Protein AF-A0A7Y4WFX5-F1 (afdb_monomer_lite)

Foldseek 3Di:
DFDWDKVVLLVVLCVFQPPPWDWDDDPFAIWIDHPNDIDTQHGCADPNPDPIHIGGLVSVVVVCVRVVGDPVRSVVRDDSD

Radius of gyration: 11.7 Å; chains: 1; bounding box: 28×26×27 Å

Sequence (81 aa):
MPRVVRLNDVWQMLDVCLPGHERIKKLHRWNVKHGGRVYHEVPLGRHGMRTDPEIEAGHIRGLVRFFKIDVSCYAKFINLH

pLDDT: mean 87.15, std 11.07, range [51.22, 96.5]

Structure (mmCIF, N/CA/C/O backbone):
data_AF-A0A7Y4WFX5-F1
#
_entry.id   AF-A0A7Y4WFX5-F1
#
loop_
_atom_site.group_PDB
_atom_site.id
_atom_site.type_symbol
_atom_site.label_atom_id
_atom_site.label_alt_id
_atom_site.label_comp_id
_atom_site.label_asym_id
_atom_site.label_entity_id
_atom_site.label_seq_id
_atom_site.pdbx_PDB_ins_code
_atom_site.Cartn_x
_atom_site.Cartn_y
_atom_site.Cartn_z
_atom_site.occupancy
_atom_site.B_iso_or_equiv
_atom_site.auth_seq_id
_atom_site.auth_comp_id
_atom_site.auth_asym_id
_atom_site.auth_atom_id
_atom_site.pdbx_PDB_model_num
ATOM 1 N N . MET A 1 1 ? 19.287 -14.564 2.286 1.00 51.22 1 MET A N 1
ATOM 2 C CA . MET A 1 1 ? 18.806 -13.827 1.097 1.00 51.22 1 MET A CA 1
ATOM 3 C C . MET A 1 1 ? 17.693 -12.891 1.543 1.00 51.22 1 MET A C 1
ATOM 5 O O . MET A 1 1 ? 16.855 -13.353 2.315 1.00 51.22 1 MET A O 1
ATOM 9 N N . PRO A 1 2 ? 17.695 -11.604 1.159 1.00 61.94 2 PRO A N 1
ATOM 10 C CA . PRO A 1 2 ? 16.574 -10.721 1.465 1.00 61.94 2 PRO A CA 1
ATOM 11 C C . PRO A 1 2 ? 15.308 -11.299 0.826 1.00 61.94 2 PRO A C 1
ATOM 13 O O . PRO A 1 2 ? 15.309 -11.644 -0.354 1.00 61.94 2 PRO A O 1
ATOM 16 N N . ARG A 1 3 ? 14.249 -11.471 1.622 1.00 82.62 3 ARG A N 1
ATOM 17 C CA . ARG A 1 3 ? 12.957 -11.905 1.090 1.00 82.62 3 ARG A CA 1
ATOM 18 C C . ARG A 1 3 ? 12.298 -10.739 0.380 1.00 82.62 3 ARG A C 1
ATOM 20 O O . ARG A 1 3 ? 12.291 -9.627 0.911 1.00 82.62 3 ARG A O 1
ATOM 27 N N . VAL A 1 4 ? 11.743 -11.014 -0.789 1.00 87.88 4 VAL A N 1
ATOM 28 C CA . VAL A 1 4 ? 11.048 -10.029 -1.609 1.00 87.88 4 VAL A CA 1
ATOM 29 C C . VAL A 1 4 ? 9.570 -10.375 -1.732 1.00 87.88 4 VAL A C 1
ATOM 31 O O . VAL A 1 4 ? 9.191 -11.539 -1.639 1.00 87.88 4 VAL A O 1
ATOM 34 N N . VAL A 1 5 ? 8.744 -9.353 -1.915 1.00 89.69 5 VAL A N 1
ATOM 35 C CA . VAL A 1 5 ? 7.304 -9.454 -2.170 1.00 89.69 5 VAL A CA 1
ATOM 36 C C . VAL A 1 5 ? 6.956 -8.577 -3.363 1.00 89.69 5 VAL A C 1
ATOM 38 O O . VAL A 1 5 ? 7.581 -7.533 -3.561 1.00 89.69 5 VAL A O 1
ATOM 41 N N . ARG A 1 6 ? 5.980 -8.984 -4.174 1.00 89.69 6 ARG A N 1
ATOM 42 C CA . ARG A 1 6 ? 5.552 -8.173 -5.315 1.00 89.69 6 ARG A CA 1
ATOM 43 C C . ARG A 1 6 ? 4.774 -6.964 -4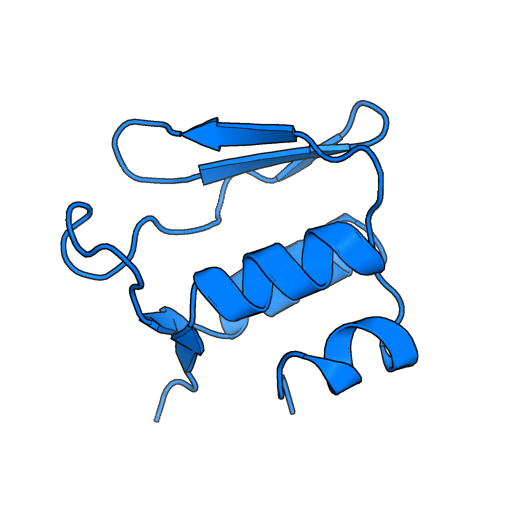.828 1.00 89.69 6 ARG A C 1
ATOM 45 O O . ARG A 1 6 ? 3.975 -7.057 -3.895 1.00 89.69 6 ARG A O 1
ATOM 52 N N . LEU A 1 7 ? 5.008 -5.817 -5.454 1.00 89.62 7 LEU A N 1
ATOM 53 C CA . LEU A 1 7 ? 4.324 -4.581 -5.097 1.00 89.62 7 LEU A CA 1
ATOM 54 C C . LEU A 1 7 ? 2.805 -4.708 -5.277 1.00 89.62 7 LEU A C 1
ATOM 56 O O . LEU A 1 7 ? 2.051 -4.164 -4.473 1.00 89.62 7 LEU A O 1
ATOM 60 N N . ASN A 1 8 ? 2.350 -5.450 -6.288 1.00 90.44 8 ASN A N 1
ATOM 61 C CA . ASN A 1 8 ? 0.928 -5.691 -6.494 1.00 90.44 8 ASN A CA 1
ATOM 62 C C . ASN A 1 8 ? 0.290 -6.487 -5.341 1.00 90.44 8 ASN A C 1
ATOM 64 O O . ASN A 1 8 ? -0.804 -6.140 -4.901 1.00 90.44 8 ASN A O 1
ATOM 68 N N . ASP A 1 9 ? 0.989 -7.479 -4.782 1.00 92.56 9 ASP A N 1
ATOM 69 C CA . ASP A 1 9 ? 0.499 -8.242 -3.622 1.00 92.56 9 ASP A CA 1
ATOM 70 C C . ASP A 1 9 ? 0.377 -7.339 -2.382 1.00 92.56 9 ASP A C 1
ATOM 72 O O . ASP A 1 9 ? -0.571 -7.444 -1.603 1.00 92.56 9 ASP A O 1
ATOM 76 N N . VAL A 1 10 ? 1.305 -6.388 -2.220 1.00 92.25 10 VAL A N 1
ATOM 77 C CA . VAL A 1 10 ? 1.244 -5.364 -1.163 1.00 92.25 10 VAL A CA 1
ATOM 78 C C . VAL A 1 10 ? 0.026 -4.456 -1.346 1.00 92.25 10 VAL A C 1
ATOM 80 O O . VAL A 1 10 ? -0.633 -4.102 -0.370 1.00 92.25 10 VAL A O 1
ATOM 83 N N . TRP A 1 11 ? -0.295 -4.082 -2.582 1.00 93.25 11 TRP A N 1
ATOM 84 C CA . TRP A 1 11 ? -1.476 -3.281 -2.893 1.00 93.25 11 TRP A CA 1
ATOM 85 C C . TRP A 1 11 ? -2.778 -4.018 -2.621 1.00 93.25 11 TRP A C 1
ATOM 87 O O . TRP A 1 11 ? -3.623 -3.480 -1.909 1.00 93.25 11 TRP A O 1
ATOM 97 N N . GLN A 1 12 ? -2.902 -5.261 -3.080 1.00 94.12 12 GLN A N 1
ATOM 98 C CA . GLN A 1 12 ? -4.062 -6.096 -2.771 1.00 94.12 12 GLN A CA 1
ATOM 99 C C . GLN A 1 12 ? -4.240 -6.277 -1.259 1.00 94.12 12 GLN A C 1
ATOM 101 O O . GLN A 1 12 ? -5.347 -6.136 -0.739 1.00 94.12 12 GLN A O 1
ATOM 106 N N . MET A 1 13 ? -3.140 -6.508 -0.538 1.00 95.12 13 MET A N 1
ATOM 107 C CA . MET A 1 13 ? -3.145 -6.573 0.920 1.00 95.12 13 MET A CA 1
ATOM 108 C C . MET A 1 13 ? -3.675 -5.282 1.547 1.00 95.12 13 MET A C 1
ATOM 110 O O . MET A 1 13 ? -4.512 -5.345 2.442 1.00 95.12 13 MET A O 1
ATOM 114 N N . LEU A 1 14 ? -3.236 -4.109 1.081 1.00 95.00 14 LEU A N 1
ATOM 115 C CA . LEU A 1 14 ? -3.693 -2.834 1.635 1.00 95.00 14 LEU A CA 1
ATOM 116 C C . LEU A 1 14 ? -5.144 -2.508 1.286 1.00 95.00 14 LEU A C 1
ATOM 118 O O . LEU A 1 14 ? -5.834 -1.926 2.119 1.00 95.00 14 LEU A O 1
ATOM 122 N N . ASP A 1 15 ? -5.623 -2.894 0.104 1.00 95.50 15 ASP A N 1
ATOM 123 C CA . ASP A 1 15 ? -7.030 -2.710 -0.276 1.00 95.50 15 ASP A CA 1
ATOM 124 C C . ASP A 1 15 ? -7.977 -3.456 0.666 1.00 95.50 15 ASP A C 1
ATOM 126 O O . ASP A 1 15 ? -9.049 -2.949 0.993 1.00 95.50 15 ASP A O 1
ATOM 130 N N . VAL A 1 16 ? -7.558 -4.626 1.152 1.00 95.62 16 VAL A N 1
ATOM 131 C CA . VAL A 1 16 ? -8.362 -5.451 2.061 1.00 95.62 16 VAL A CA 1
ATOM 132 C C . VAL A 1 16 ? -8.114 -5.104 3.529 1.00 95.62 16 VAL A C 1
ATOM 134 O O . VAL A 1 16 ? -9.058 -4.952 4.300 1.00 95.62 16 VAL A O 1
ATOM 137 N N . CYS A 1 17 ? -6.851 -4.984 3.936 1.00 94.81 17 CYS A N 1
ATOM 138 C CA . CYS A 1 17 ? -6.466 -4.868 5.342 1.00 94.81 17 CYS A CA 1
ATOM 139 C C . CYS A 1 17 ? -6.363 -3.424 5.850 1.00 94.81 17 CYS A C 1
ATOM 141 O O . CYS A 1 17 ? -6.303 -3.209 7.060 1.00 94.81 17 CYS A O 1
ATOM 143 N N . LEU A 1 18 ? -6.322 -2.435 4.954 1.00 95.00 18 LEU A N 1
ATOM 144 C CA . LEU A 1 18 ? -6.266 -1.013 5.292 1.00 95.00 18 LEU A CA 1
ATOM 145 C C . LEU A 1 18 ? -7.214 -0.205 4.380 1.00 95.00 18 LEU A C 1
ATOM 147 O O . LEU A 1 18 ? -6.762 0.638 3.594 1.00 95.00 18 LEU A O 1
ATOM 151 N N . PRO A 1 19 ? -8.536 -0.457 4.440 1.00 94.62 19 PRO A N 1
ATOM 152 C CA . PRO A 1 19 ? -9.494 0.191 3.553 1.00 94.62 19 PRO A CA 1
ATOM 153 C C . PRO A 1 19 ? -9.502 1.712 3.758 1.00 94.62 19 PRO A C 1
ATOM 155 O O . PRO A 1 19 ? -9.439 2.212 4.885 1.00 94.62 19 PRO A O 1
ATOM 158 N N . GLY A 1 20 ? -9.569 2.450 2.647 1.00 93.50 20 GLY A N 1
ATOM 159 C CA . GLY A 1 20 ? 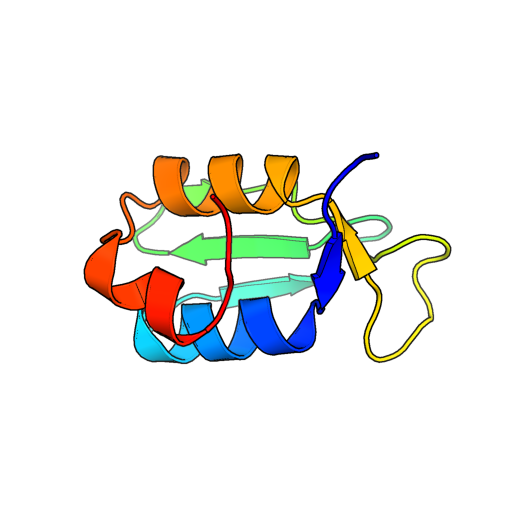-9.512 3.916 2.635 1.00 93.50 20 GLY A CA 1
ATOM 160 C C . GLY A 1 20 ? -8.098 4.503 2.680 1.00 93.50 20 GLY A C 1
ATOM 161 O O . GLY A 1 20 ? -7.941 5.687 2.969 1.00 93.50 20 GLY A O 1
ATOM 162 N N . HIS A 1 21 ? -7.058 3.698 2.437 1.00 95.44 21 HIS A N 1
ATOM 163 C CA . HIS A 1 21 ? -5.701 4.219 2.296 1.00 95.44 21 HIS A CA 1
ATOM 164 C C . HIS A 1 21 ? -5.512 4.928 0.948 1.00 95.44 21 HIS A C 1
ATOM 166 O O . HIS A 1 21 ? -6.082 4.542 -0.070 1.00 95.44 21 HIS A O 1
ATOM 172 N N . GLU A 1 22 ? -4.647 5.936 0.923 1.00 95.19 22 GLU A N 1
ATOM 173 C CA . GLU A 1 22 ? -4.227 6.606 -0.307 1.00 95.19 22 GLU A CA 1
ATOM 174 C C . GLU A 1 22 ? -2.805 6.191 -0.681 1.00 95.19 22 GLU A C 1
ATOM 176 O O . GLU A 1 22 ? -1.916 6.131 0.175 1.00 95.19 22 GLU A O 1
ATOM 181 N N . ARG A 1 23 ? -2.565 5.977 -1.979 1.00 93.44 23 ARG A N 1
ATOM 182 C CA . ARG A 1 23 ? -1.242 5.682 -2.547 1.00 93.44 23 ARG A CA 1
ATOM 183 C C . ARG A 1 23 ? -0.762 6.880 -3.346 1.00 93.44 23 ARG A C 1
ATOM 185 O O . ARG A 1 23 ? -1.339 7.227 -4.371 1.00 93.44 23 ARG A O 1
ATOM 192 N N . ILE A 1 24 ? 0.322 7.504 -2.907 1.00 92.44 24 ILE A N 1
ATOM 193 C CA . ILE A 1 24 ? 0.860 8.701 -3.551 1.00 92.44 24 ILE A CA 1
ATOM 194 C C . ILE A 1 24 ? 2.230 8.377 -4.125 1.00 92.44 24 ILE A C 1
ATOM 196 O O . ILE A 1 24 ? 3.202 8.206 -3.384 1.00 92.44 24 ILE A O 1
ATOM 200 N N . LYS A 1 25 ? 2.319 8.344 -5.455 1.00 89.69 25 LYS A N 1
ATOM 201 C CA . LYS A 1 25 ? 3.589 8.172 -6.161 1.00 89.69 25 LYS A CA 1
ATOM 202 C C . LYS A 1 25 ? 4.457 9.419 -5.979 1.00 89.69 25 LYS A C 1
ATOM 204 O O . LYS A 1 25 ? 4.013 10.542 -6.218 1.00 89.69 25 LYS A O 1
ATOM 209 N N . LYS A 1 26 ? 5.702 9.229 -5.551 1.00 88.38 26 LYS A N 1
ATOM 210 C CA . LYS A 1 26 ? 6.766 10.244 -5.527 1.00 88.38 26 LYS A CA 1
ATOM 211 C C . LYS A 1 26 ? 7.889 9.819 -6.474 1.00 88.38 26 LYS A C 1
ATOM 213 O O . LYS A 1 26 ? 7.824 8.753 -7.073 1.00 88.38 26 LYS A O 1
ATOM 218 N N . LEU A 1 27 ? 8.921 10.653 -6.602 1.00 83.31 27 LEU A N 1
ATOM 219 C CA . LEU A 1 27 ? 10.017 10.449 -7.557 1.00 83.31 27 LEU A CA 1
ATOM 220 C C . LEU A 1 27 ? 10.724 9.086 -7.404 1.00 83.31 27 LEU A C 1
ATOM 222 O O . LEU A 1 27 ? 11.041 8.448 -8.401 1.00 83.31 27 LEU A O 1
ATOM 226 N N . HIS A 1 28 ? 10.930 8.622 -6.165 1.00 83.00 28 HIS A N 1
ATOM 227 C CA . HIS A 1 28 ? 11.679 7.387 -5.871 1.00 83.00 28 HIS A CA 1
ATOM 228 C C . HIS A 1 28 ? 10.944 6.393 -4.959 1.00 83.00 28 HIS A C 1
ATOM 230 O O . HIS A 1 28 ? 11.475 5.332 -4.639 1.00 83.00 28 HIS A O 1
ATOM 236 N N . ARG A 1 29 ? 9.726 6.724 -4.517 1.00 88.25 29 ARG A N 1
ATOM 237 C CA . ARG A 1 29 ? 8.977 5.937 -3.527 1.00 88.25 29 ARG A CA 1
ATOM 238 C C . ARG A 1 29 ? 7.473 6.143 -3.647 1.00 88.25 29 ARG A C 1
ATOM 240 O O . ARG A 1 29 ? 7.021 7.100 -4.275 1.00 88.25 29 ARG A O 1
ATOM 247 N N . TRP A 1 30 ? 6.718 5.286 -2.987 1.00 91.31 30 TR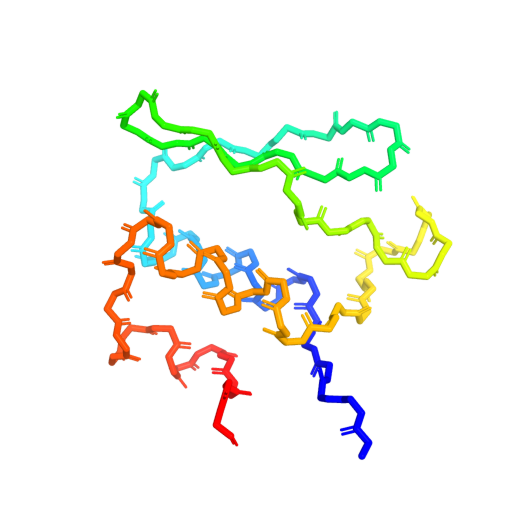P A N 1
ATOM 248 C CA . TRP A 1 30 ? 5.312 5.475 -2.678 1.00 91.31 30 TRP A CA 1
ATOM 249 C C . TRP A 1 30 ? 5.164 5.977 -1.244 1.00 91.31 30 TRP A C 1
ATOM 251 O O . TRP A 1 30 ? 5.789 5.459 -0.318 1.00 91.31 30 TRP A O 1
ATOM 261 N N . ASN A 1 31 ? 4.304 6.974 -1.061 1.00 93.94 31 ASN A N 1
ATOM 262 C CA . ASN A 1 31 ? 3.772 7.301 0.251 1.00 93.94 31 ASN A CA 1
ATOM 263 C C . ASN A 1 31 ? 2.407 6.628 0.399 1.00 93.94 31 ASN A C 1
ATOM 265 O O . ASN A 1 31 ? 1.577 6.730 -0.505 1.00 93.94 31 ASN A O 1
ATOM 269 N N . VAL A 1 32 ? 2.160 6.010 1.549 1.00 95.38 32 VAL A N 1
ATOM 270 C CA . VAL A 1 32 ? 0.841 5.478 1.911 1.00 95.38 32 VAL A CA 1
ATOM 271 C C . VAL A 1 32 ? 0.261 6.360 3.006 1.00 95.38 32 VAL A C 1
ATOM 273 O O . VAL A 1 32 ? 0.947 6.613 3.996 1.00 95.38 32 VAL A O 1
ATOM 276 N N . LYS A 1 33 ? -0.963 6.863 2.830 1.00 96.50 33 LYS A N 1
ATOM 277 C CA . LYS A 1 33 ? -1.678 7.634 3.859 1.00 96.50 33 LYS A CA 1
ATOM 278 C C . LYS A 1 33 ? -2.892 6.870 4.355 1.00 96.50 33 LYS A C 1
ATOM 280 O O . LYS A 1 33 ? -3.602 6.284 3.550 1.00 96.50 33 LYS A O 1
ATOM 285 N N . HIS A 1 34 ? -3.160 6.929 5.654 1.00 95.75 34 HIS A N 1
ATOM 286 C CA . HIS A 1 34 ? -4.395 6.414 6.248 1.00 95.75 34 HIS A CA 1
ATOM 287 C C . HIS A 1 34 ? -4.623 7.059 7.616 1.00 95.75 34 HIS A C 1
ATOM 289 O O . HIS A 1 34 ? -3.673 7.202 8.387 1.00 95.75 34 HIS A O 1
ATOM 295 N N . GLY A 1 35 ? -5.854 7.493 7.906 1.00 91.31 35 GLY A N 1
ATOM 296 C CA . GLY A 1 35 ? -6.224 8.036 9.222 1.00 91.31 35 GLY A CA 1
ATOM 297 C C . GLY A 1 35 ? -5.325 9.180 9.718 1.00 91.31 35 GLY A C 1
ATOM 298 O O . GLY A 1 35 ? -4.933 9.193 10.881 1.00 91.31 35 GLY A O 1
ATOM 299 N N . GLY A 1 36 ? -4.912 10.093 8.830 1.00 92.94 36 GLY A N 1
ATOM 300 C CA . GLY A 1 36 ? -4.021 11.217 9.165 1.00 92.94 36 GLY A CA 1
ATOM 301 C C . GLY A 1 36 ? -2.539 10.854 9.346 1.00 92.94 36 GLY A C 1
ATOM 302 O O . GLY A 1 36 ? -1.722 11.734 9.609 1.00 92.94 36 GLY A O 1
ATOM 303 N N . ARG A 1 37 ? -2.159 9.582 9.176 1.00 94.94 37 ARG A N 1
ATOM 304 C CA . ARG A 1 37 ? -0.774 9.098 9.280 1.00 94.94 37 ARG A CA 1
ATOM 305 C C . ARG A 1 37 ? -0.216 8.798 7.893 1.00 94.94 37 ARG A C 1
ATOM 307 O O . ARG A 1 37 ? -0.952 8.368 7.007 1.00 94.94 37 ARG A O 1
ATOM 314 N N . VAL A 1 38 ? 1.088 9.010 7.705 1.00 95.25 38 VAL A N 1
ATOM 315 C CA . VAL A 1 38 ? 1.759 8.798 6.414 1.00 95.25 38 VAL A CA 1
ATOM 316 C C . VAL A 1 38 ? 3.008 7.944 6.590 1.00 95.25 38 VAL A C 1
ATOM 318 O O . VAL A 1 38 ? 3.877 8.272 7.392 1.00 95.25 38 VAL A O 1
ATOM 321 N N . TYR A 1 39 ? 3.105 6.869 5.813 1.00 94.19 39 TYR A N 1
ATOM 322 C CA . TYR A 1 39 ? 4.305 6.049 5.696 1.00 94.19 39 TYR A CA 1
ATOM 323 C C . TYR A 1 39 ? 5.049 6.413 4.407 1.00 94.19 39 TYR A C 1
ATOM 325 O O . TYR A 1 39 ? 4.444 6.463 3.334 1.00 94.19 39 TYR A O 1
ATOM 333 N N . HIS A 1 40 ? 6.348 6.699 4.508 1.00 90.81 40 HIS A N 1
ATOM 334 C CA . HIS A 1 40 ? 7.133 7.348 3.448 1.00 90.81 40 HIS A CA 1
ATOM 335 C C . HIS A 1 40 ? 8.175 6.446 2.779 1.00 90.81 40 HIS A C 1
ATOM 337 O O . HIS A 1 40 ? 8.989 6.948 2.010 1.00 90.8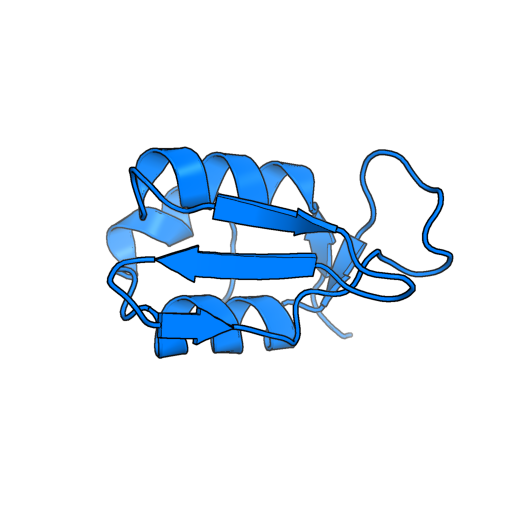1 40 HIS A O 1
ATOM 343 N N . GLU A 1 41 ? 8.199 5.149 3.080 1.00 87.31 41 GLU A N 1
ATOM 344 C CA . GLU A 1 41 ? 9.346 4.290 2.751 1.00 87.31 41 GLU A CA 1
ATOM 345 C C . GLU A 1 41 ? 8.998 3.096 1.856 1.00 87.31 41 GLU A C 1
ATOM 347 O O . GLU A 1 41 ? 9.790 2.162 1.773 1.00 87.31 41 GLU A O 1
ATOM 352 N N . VAL A 1 42 ? 7.845 3.085 1.176 1.00 87.44 42 VAL A N 1
ATOM 353 C CA . VAL A 1 42 ? 7.548 2.004 0.219 1.00 87.44 42 VAL A CA 1
ATOM 354 C C . VAL A 1 42 ? 8.345 2.249 -1.067 1.00 87.44 42 VAL A C 1
ATOM 356 O O . VAL A 1 42 ? 8.103 3.254 -1.739 1.00 87.44 42 VAL A O 1
ATOM 359 N N . PRO A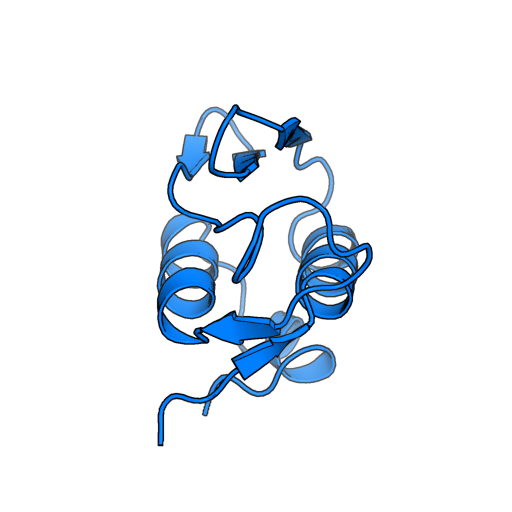 1 43 ? 9.292 1.383 -1.457 1.00 84.75 43 PRO A N 1
ATOM 360 C CA . PRO A 1 43 ? 10.105 1.611 -2.649 1.00 84.75 43 PRO A CA 1
ATOM 361 C C . PRO A 1 43 ? 9.284 1.496 -3.943 1.00 84.75 43 PRO A C 1
ATOM 363 O O . PRO A 1 43 ? 8.297 0.768 -4.007 1.00 84.75 43 PRO A O 1
ATOM 366 N N . LEU A 1 44 ? 9.728 2.165 -5.014 1.00 77.81 44 LEU A N 1
ATOM 367 C CA . LEU A 1 44 ? 9.200 1.951 -6.375 1.00 77.81 44 LEU A CA 1
ATOM 368 C C . LEU A 1 44 ? 9.759 0.681 -7.050 1.00 77.81 44 LEU A C 1
ATOM 370 O O . LEU A 1 44 ? 9.472 0.458 -8.221 1.00 77.81 44 LEU A O 1
ATOM 374 N N . GLY A 1 45 ? 10.591 -0.107 -6.357 1.00 69.81 45 GLY A N 1
ATOM 375 C CA . GLY A 1 45 ? 11.334 -1.233 -6.929 1.00 69.81 45 GLY A CA 1
ATOM 376 C C . GLY A 1 45 ? 12.734 -0.895 -7.444 1.00 69.81 45 GLY A C 1
ATOM 377 O O . GLY A 1 45 ? 13.068 0.272 -7.663 1.00 69.81 45 GLY A O 1
ATOM 378 N N . ARG A 1 46 ? 13.564 -1.929 -7.673 1.00 59.34 46 ARG A N 1
ATOM 379 C CA . ARG A 1 46 ? 14.846 -1.807 -8.399 1.00 59.34 46 ARG A CA 1
ATOM 380 C C . ARG A 1 46 ? 14.550 -1.284 -9.812 1.00 59.34 46 ARG A C 1
ATOM 382 O O . ARG A 1 46 ? 14.046 -2.032 -10.643 1.00 59.34 46 ARG A O 1
ATOM 389 N N . HIS A 1 47 ? 14.873 -0.013 -10.057 1.00 62.03 47 HIS A N 1
ATOM 390 C CA . HIS A 1 47 ? 14.513 0.777 -11.245 1.00 62.03 47 HIS A CA 1
ATOM 391 C C . HIS A 1 47 ? 13.004 1.063 -11.335 1.00 62.03 47 HIS A C 1
ATOM 393 O O . HIS A 1 47 ? 12.230 0.249 -11.833 1.00 62.03 47 HIS A O 1
ATOM 399 N N . GLY A 1 48 ? 12.602 2.249 -10.860 1.00 53.69 48 GLY A N 1
ATOM 400 C CA . GLY A 1 48 ? 11.218 2.699 -10.621 1.00 53.69 48 GLY A CA 1
ATOM 401 C C . GLY A 1 48 ? 10.275 2.834 -11.829 1.00 53.69 48 GLY A C 1
ATOM 402 O O . GLY A 1 48 ? 9.383 3.682 -11.806 1.00 53.69 48 GLY A O 1
ATOM 403 N N . MET A 1 49 ? 10.457 2.020 -12.871 1.00 54.25 49 MET A N 1
ATOM 404 C CA . MET A 1 49 ? 9.596 1.930 -14.053 1.00 54.25 49 MET A CA 1
ATOM 405 C C . MET A 1 49 ? 9.026 0.526 -14.319 1.00 54.25 49 MET A C 1
ATOM 407 O O . MET A 1 49 ? 8.272 0.365 -15.274 1.00 54.25 49 MET A O 1
ATOM 411 N N . ARG A 1 50 ? 9.348 -0.500 -13.516 1.00 64.06 50 ARG A N 1
ATOM 412 C CA . ARG A 1 50 ? 8.698 -1.816 -13.666 1.00 64.06 50 ARG A CA 1
ATOM 413 C C . ARG A 1 50 ? 7.264 -1.778 -13.133 1.00 64.06 50 ARG A C 1
ATOM 415 O O . ARG A 1 50 ? 6.996 -1.145 -12.117 1.00 64.06 50 ARG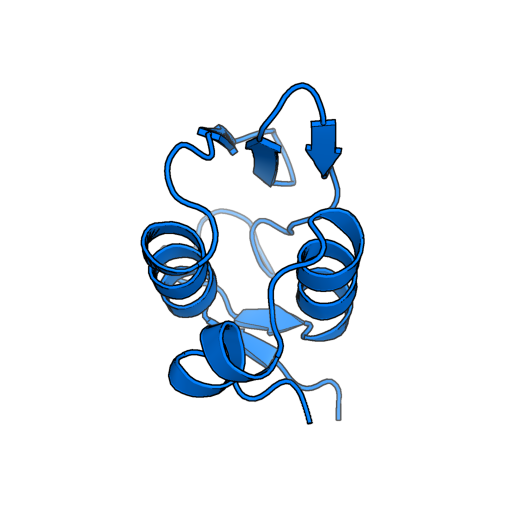 A O 1
ATOM 422 N N . THR A 1 51 ? 6.361 -2.460 -13.830 1.00 67.25 51 THR A N 1
ATOM 423 C CA . THR A 1 51 ? 4.917 -2.490 -13.548 1.00 67.25 51 THR A CA 1
ATOM 424 C C . THR A 1 51 ? 4.576 -3.215 -12.245 1.00 67.25 51 THR A C 1
ATOM 426 O O . THR A 1 51 ? 3.629 -2.822 -11.574 1.00 67.25 51 THR A O 1
ATOM 429 N N . ASP A 1 52 ? 5.366 -4.222 -11.863 1.00 79.62 52 ASP A N 1
ATOM 430 C CA . ASP A 1 52 ? 5.203 -4.973 -10.613 1.00 79.62 52 ASP A CA 1
ATOM 431 C C . ASP A 1 52 ? 6.574 -5.384 -10.044 1.00 79.62 52 ASP A C 1
ATOM 433 O O . ASP A 1 52 ? 7.074 -6.481 -10.305 1.00 79.62 52 ASP A O 1
ATOM 437 N N . PRO A 1 53 ? 7.275 -4.460 -9.371 1.00 86.31 53 PRO A N 1
ATOM 438 C CA . PRO A 1 53 ? 8.594 -4.736 -8.840 1.00 86.31 53 PRO A CA 1
ATOM 439 C C . PRO A 1 53 ? 8.543 -5.587 -7.573 1.00 86.31 53 PRO A C 1
ATOM 441 O O . PRO A 1 53 ? 7.636 -5.488 -6.749 1.00 86.31 53 PRO A O 1
ATOM 444 N N . GLU A 1 54 ? 9.618 -6.338 -7.373 1.00 87.44 54 GLU A N 1
ATOM 445 C CA . GLU A 1 54 ? 9.924 -6.991 -6.110 1.00 87.44 54 GLU A CA 1
ATOM 446 C C . GLU A 1 54 ? 10.470 -5.974 -5.099 1.00 87.44 54 GLU A C 1
ATOM 448 O O . GLU A 1 54 ? 11.408 -5.219 -5.377 1.00 87.44 54 GLU A O 1
ATOM 453 N N . ILE A 1 55 ? 9.858 -5.956 -3.919 1.00 87.38 55 ILE A N 1
ATOM 454 C CA . ILE A 1 55 ? 10.162 -5.073 -2.797 1.00 87.38 55 ILE A CA 1
ATOM 455 C C . ILE A 1 55 ? 10.684 -5.911 -1.642 1.00 87.38 55 ILE A C 1
ATOM 457 O O . ILE A 1 55 ? 10.137 -6.968 -1.342 1.00 87.38 55 ILE A O 1
ATOM 461 N N . GLU A 1 56 ? 11.711 -5.435 -0.946 1.00 89.31 56 GLU A N 1
ATOM 462 C CA . GLU A 1 56 ? 12.196 -6.131 0.242 1.00 89.31 56 GLU A CA 1
ATOM 463 C C . GLU A 1 56 ? 11.129 -6.166 1.344 1.00 89.31 56 GLU A C 1
ATOM 465 O O . GLU A 1 56 ? 10.549 -5.144 1.724 1.00 89.31 56 GLU A O 1
ATOM 470 N N . ALA A 1 57 ? 10.925 -7.350 1.921 1.00 89.88 57 ALA A N 1
ATOM 471 C CA . ALA A 1 57 ? 9.941 -7.591 2.970 1.00 89.88 57 ALA A CA 1
ATOM 472 C C . ALA A 1 57 ? 10.151 -6.697 4.206 1.00 89.88 57 ALA A C 1
ATOM 474 O O . ALA A 1 57 ? 9.196 -6.419 4.924 1.00 89.88 57 ALA A O 1
ATOM 475 N N . GLY A 1 58 ? 11.376 -6.211 4.453 1.00 90.06 58 GLY A N 1
ATOM 476 C CA . GLY A 1 58 ? 11.683 -5.283 5.547 1.00 90.06 58 GLY A CA 1
ATOM 477 C C . GLY A 1 58 ? 10.887 -3.976 5.475 1.00 90.06 58 GLY A C 1
ATOM 478 O O . GLY A 1 58 ? 10.302 -3.571 6.480 1.00 90.06 58 GLY A O 1
ATOM 479 N N . HIS A 1 59 ? 10.776 -3.374 4.286 1.00 89.31 59 HIS A N 1
ATOM 480 C CA . HIS A 1 59 ? 9.963 -2.169 4.078 1.00 89.31 59 HIS A CA 1
ATOM 481 C C . HIS A 1 59 ? 8.485 -2.437 4.358 1.00 89.31 59 HIS A C 1
ATOM 483 O O . HIS A 1 59 ? 7.797 -1.633 4.986 1.00 89.31 59 HIS A O 1
ATOM 489 N N . ILE A 1 60 ? 7.997 -3.606 3.941 1.00 92.00 60 ILE A N 1
ATOM 490 C CA . ILE A 1 60 ? 6.592 -3.963 4.126 1.00 92.00 60 ILE A CA 1
ATOM 491 C C . ILE A 1 60 ? 6.292 -4.296 5.590 1.00 92.00 60 ILE A C 1
ATOM 493 O O . ILE A 1 60 ? 5.259 -3.874 6.101 1.00 92.00 60 ILE A O 1
ATOM 497 N N . ARG A 1 61 ? 7.223 -4.935 6.315 1.00 92.38 61 ARG A N 1
ATOM 498 C CA . ARG A 1 61 ? 7.140 -5.111 7.777 1.00 92.38 61 ARG A CA 1
ATOM 499 C C . ARG A 1 61 ? 7.066 -3.767 8.511 1.00 92.38 61 ARG A C 1
ATOM 501 O O . ARG A 1 61 ? 6.280 -3.625 9.447 1.00 92.38 61 ARG A O 1
ATOM 508 N N . GLY A 1 62 ? 7.856 -2.781 8.081 1.00 93.50 62 GLY A N 1
ATOM 509 C CA . GLY A 1 62 ? 7.790 -1.409 8.594 1.00 93.50 62 GLY A CA 1
ATOM 510 C C . GLY A 1 62 ? 6.409 -0.787 8.384 1.00 93.50 62 GLY A C 1
ATOM 511 O O . GLY A 1 62 ? 5.816 -0.269 9.331 1.00 93.50 62 GLY A O 1
ATOM 512 N N . LEU A 1 63 ? 5.858 -0.930 7.178 1.00 94.38 63 LEU A N 1
ATOM 513 C CA . LEU A 1 63 ? 4.531 -0.432 6.824 1.00 94.38 63 LEU A CA 1
ATOM 514 C C . LEU A 1 63 ? 3.411 -1.071 7.659 1.00 94.38 63 LEU A C 1
ATOM 516 O O . LEU A 1 63 ? 2.611 -0.348 8.258 1.00 94.38 63 LEU A O 1
ATOM 520 N N . VAL A 1 64 ? 3.352 -2.408 7.734 1.00 94.56 64 VAL A N 1
ATOM 521 C CA . VAL A 1 64 ? 2.290 -3.105 8.488 1.00 94.56 64 VAL A CA 1
ATOM 522 C C . VAL A 1 64 ? 2.367 -2.763 9.974 1.00 94.56 64 VAL A C 1
ATOM 524 O O . VAL A 1 64 ? 1.339 -2.516 10.601 1.00 94.56 64 VAL A O 1
ATOM 527 N N . ARG A 1 65 ? 3.580 -2.630 10.533 1.00 94.75 65 ARG A N 1
ATOM 528 C CA . ARG A 1 65 ? 3.781 -2.197 11.922 1.00 94.75 65 ARG A CA 1
ATOM 529 C C . ARG A 1 65 ? 3.353 -0.746 12.136 1.00 94.75 65 ARG A C 1
ATOM 531 O O . ARG A 1 65 ? 2.736 -0.442 13.155 1.00 94.75 65 ARG A O 1
ATOM 538 N N . PHE A 1 66 ? 3.661 0.146 11.196 1.00 96.06 66 PHE A N 1
ATOM 539 C CA . PHE A 1 66 ? 3.317 1.564 11.289 1.00 96.06 66 PHE A CA 1
ATOM 540 C C . PHE A 1 66 ? 1.799 1.777 11.351 1.00 96.06 66 PHE A C 1
ATOM 542 O O . PHE A 1 66 ? 1.315 2.499 12.231 1.00 96.06 66 PHE A O 1
ATOM 549 N N . PHE A 1 67 ? 1.052 1.103 10.473 1.00 95.25 67 PHE A N 1
ATOM 550 C CA . PHE A 1 67 ? -0.413 1.164 10.424 1.00 95.25 67 PHE A CA 1
ATOM 551 C C . PHE A 1 67 ? -1.118 0.182 11.367 1.00 95.25 67 PHE A C 1
ATOM 553 O O . PHE A 1 67 ? -2.338 0.231 11.466 1.00 95.25 67 PHE A O 1
ATOM 560 N N . LYS A 1 68 ? -0.369 -0.650 12.105 1.00 94.81 68 LYS A N 1
ATOM 561 C CA . LYS A 1 68 ? -0.905 -1.698 12.992 1.00 94.81 68 LYS A CA 1
ATOM 562 C C . LYS A 1 68 ? -1.845 -2.666 12.256 1.00 94.81 68 LYS A C 1
ATOM 564 O O . LYS A 1 68 ? -2.888 -3.040 12.782 1.00 94.81 68 LYS A O 1
ATOM 569 N N . ILE A 1 69 ? -1.471 -3.054 11.037 1.00 94.06 69 ILE A N 1
ATOM 570 C CA . ILE A 1 69 ? -2.220 -4.034 10.248 1.00 94.06 69 ILE A CA 1
ATOM 571 C C . ILE A 1 69 ? -2.092 -5.403 10.916 1.00 94.06 69 ILE A C 1
ATOM 573 O O . ILE A 1 69 ? -0.986 -5.840 11.245 1.00 94.06 69 ILE A O 1
ATOM 577 N N . ASP A 1 70 ? -3.227 -6.069 11.102 1.00 92.81 70 ASP A N 1
ATOM 578 C CA . ASP A 1 70 ? -3.288 -7.361 11.771 1.00 92.81 70 ASP A CA 1
ATOM 579 C C . ASP A 1 70 ? -2.531 -8.457 10.998 1.00 92.81 70 ASP A C 1
ATOM 581 O O . ASP A 1 70 ? -2.628 -8.561 9.769 1.00 92.81 70 ASP A O 1
ATOM 585 N N . VAL A 1 71 ? -1.794 -9.295 11.736 1.00 91.06 71 VAL A N 1
ATOM 586 C CA . VAL A 1 71 ? -0.977 -10.384 11.174 1.00 91.06 71 VAL A CA 1
ATOM 587 C C . VAL A 1 71 ? -1.824 -11.394 10.416 1.00 91.06 71 VAL A C 1
ATOM 589 O O . VAL A 1 71 ? -1.452 -11.800 9.316 1.00 91.06 71 VAL A O 1
ATOM 592 N N . SER A 1 72 ? -2.989 -11.755 10.953 1.00 91.44 72 SER A N 1
ATOM 593 C CA . SER A 1 72 ? -3.899 -12.695 10.299 1.00 91.44 72 SER A CA 1
ATOM 594 C C . SER A 1 72 ? -4.474 -12.135 8.996 1.00 91.44 72 SER A C 1
ATOM 596 O O . SER A 1 72 ? -4.860 -12.907 8.117 1.00 91.44 72 SER A O 1
ATOM 598 N N . CYS A 1 73 ? -4.508 -10.806 8.840 1.00 92.56 73 CYS A N 1
ATOM 599 C CA . CYS A 1 73 ? -4.966 -10.174 7.613 1.00 92.56 73 CYS A CA 1
ATOM 600 C C . CYS A 1 73 ? -3.885 -10.211 6.530 1.00 92.56 73 CYS A C 1
ATOM 602 O O . CYS A 1 73 ? -4.112 -10.789 5.466 1.00 92.56 73 CYS A O 1
ATOM 604 N N . TYR A 1 74 ? -2.693 -9.656 6.793 1.00 91.38 74 TYR A N 1
ATOM 605 C CA . TYR A 1 74 ? -1.677 -9.541 5.740 1.00 91.38 74 TYR A CA 1
ATOM 606 C C . TYR A 1 74 ? -1.057 -10.890 5.349 1.00 91.38 74 TYR A C 1
ATOM 608 O O . TYR A 1 74 ? -0.649 -11.050 4.198 1.00 91.38 74 TYR A O 1
ATOM 616 N N . ALA A 1 75 ? -1.016 -11.874 6.259 1.00 90.44 75 ALA A N 1
ATOM 617 C CA . ALA A 1 75 ? -0.425 -13.190 5.996 1.00 90.44 75 ALA A CA 1
ATOM 618 C C . ALA A 1 75 ? -1.146 -13.978 4.885 1.00 90.44 75 ALA A C 1
ATOM 620 O O . ALA A 1 75 ? -0.564 -14.896 4.311 1.00 90.44 75 ALA A O 1
ATOM 621 N N . LYS A 1 76 ? -2.390 -13.606 4.549 1.00 90.44 76 LYS A N 1
ATOM 622 C CA . LYS A 1 76 ? -3.159 -14.187 3.432 1.00 90.44 76 LYS A CA 1
ATOM 623 C C . LYS A 1 76 ? -2.641 -13.757 2.058 1.00 90.44 76 LYS A C 1
ATOM 625 O O . LYS A 1 76 ? -2.890 -14.449 1.079 1.00 90.44 76 LYS A O 1
ATOM 630 N N . PHE A 1 77 ? -1.960 -12.614 1.995 1.00 90.19 77 PHE A N 1
ATOM 631 C CA . PHE A 1 77 ? -1.507 -11.990 0.751 1.00 90.19 77 PHE A CA 1
ATOM 632 C C . PHE A 1 77 ? 0.003 -12.097 0.582 1.00 90.19 77 PHE A C 1
ATOM 634 O O . PHE A 1 77 ? 0.494 -12.347 -0.512 1.00 90.19 77 PHE A O 1
ATOM 641 N N . ILE A 1 78 ? 0.746 -11.896 1.671 1.00 88.62 78 ILE A N 1
ATOM 642 C CA . ILE A 1 78 ? 2.202 -11.808 1.644 1.00 88.62 78 ILE A CA 1
ATOM 643 C C . ILE A 1 78 ? 2.813 -12.597 2.800 1.00 88.62 78 ILE A C 1
ATOM 645 O O . ILE A 1 78 ? 2.414 -12.462 3.957 1.00 88.62 78 ILE A O 1
ATOM 649 N N . ASN A 1 79 ? 3.835 -13.399 2.499 1.00 79.75 79 ASN A N 1
ATOM 650 C CA . ASN A 1 79 ? 4.579 -14.119 3.525 1.00 79.75 79 ASN A CA 1
ATOM 651 C C . ASN A 1 79 ? 5.757 -13.275 4.032 1.00 79.75 79 ASN A C 1
ATOM 653 O O . ASN A 1 79 ? 6.816 -13.206 3.403 1.00 79.75 79 ASN A O 1
ATOM 657 N N . LEU A 1 80 ? 5.564 -12.642 5.190 1.00 74.75 80 LEU A N 1
ATOM 658 C CA . LEU A 1 80 ? 6.590 -11.848 5.867 1.00 74.75 80 LEU A CA 1
ATOM 659 C C . LEU A 1 80 ? 7.383 -12.641 6.928 1.00 74.75 80 LEU A C 1
ATOM 661 O O . LEU A 1 80 ? 8.205 -12.017 7.605 1.00 74.75 80 LEU A O 1
ATOM 665 N N . HIS A 1 81 ? 7.175 -13.959 7.079 1.00 61.03 81 HIS A N 1
ATOM 666 C CA . HIS A 1 81 ? 7.870 -14.834 8.043 1.00 61.03 81 HIS A CA 1
ATOM 667 C C . HIS A 1 81 ? 9.106 -15.495 7.440 1.00 61.03 81 HIS A C 1
ATOM 669 O O . HIS A 1 81 ? 8.941 -16.451 6.653 1.00 61.03 81 HIS A O 1
#

Secondary structure (DSSP, 8-state):
---EEEHHHHHHHHHHHSTT-EEEE-SSEEEEEETTEEEEEEE--SSTT-SS-EEEHHHHHHHHHHHT--HHHHTTT----